Protein AF-A0A6C0C4C4-F1 (afdb_monomer_lite)

pLDDT: mean 86.29, std 7.11, range [59.06, 93.62]

Organism: NCBI:txid1070528

Radius of gyration: 16.56 Å; chains: 1; bounding box: 41×27×40 Å

Sequence (78 aa):
MTRIVLLTDENIVEGVIGMMFLAITSYILSRVISAPRSVILGMAFIISWYVRRIGSNLYLYGKKEYNISISPITYEIE

Secondary structure (DSSP, 8-state):
-EEEEEE-HHHHHHHHHHHHHHHHHHHHHHHH----HHHHHHHHHHHHHHHHHHHHHHHHHHHHHH---PPPEEEEE-

Structure (mmCIF, N/CA/C/O backbone):
data_AF-A0A6C0C4C4-F1
#
_entry.id   AF-A0A6C0C4C4-F1
#
loop_
_atom_site.group_PDB
_atom_site.id
_atom_site.type_symbol
_atom_site.label_atom_id
_atom_site.label_alt_id
_atom_site.label_comp_id
_atom_site.label_asym_id
_atom_site.label_entity_id
_atom_site.label_seq_id
_atom_site.pdbx_PDB_ins_code
_atom_site.Cartn_x
_atom_site.Cartn_y
_atom_site.Cartn_z
_atom_site.occupancy
_atom_site.B_iso_or_equiv
_atom_site.auth_seq_id
_atom_site.auth_comp_id
_atom_site.auth_asym_id
_atom_site.auth_atom_id
_atom_site.pdbx_PDB_model_num
ATOM 1 N N . MET A 1 1 ? -27.019 -14.769 16.892 1.00 59.06 1 MET A N 1
ATOM 2 C CA . MET A 1 1 ? -26.383 -13.559 16.335 1.00 59.06 1 MET A CA 1
ATOM 3 C C . MET A 1 1 ? -24.926 -13.473 16.744 1.00 59.06 1 MET A C 1
ATOM 5 O O . MET A 1 1 ? -24.609 -13.079 17.864 1.00 59.06 1 MET A O 1
ATOM 9 N N . THR A 1 2 ? -24.042 -13.859 15.830 1.00 70.00 2 THR A N 1
ATOM 10 C CA . THR A 1 2 ? -22.590 -13.717 15.994 1.00 70.00 2 THR A CA 1
ATOM 11 C C . THR A 1 2 ? -22.136 -12.558 15.115 1.00 70.00 2 THR A C 1
ATOM 13 O O . THR A 1 2 ? -22.321 -12.602 13.899 1.00 70.00 2 THR A O 1
ATOM 16 N N . ARG A 1 3 ? -21.564 -11.510 15.718 1.00 68.06 3 ARG A N 1
ATOM 17 C CA . ARG A 1 3 ? -21.010 -10.367 14.981 1.00 68.06 3 ARG A CA 1
ATOM 18 C C . ARG A 1 3 ? -19.577 -10.682 14.582 1.00 68.06 3 ARG A C 1
ATOM 20 O O . ARG A 1 3 ? -18.724 -10.871 15.446 1.00 68.06 3 ARG A O 1
ATOM 27 N N . ILE A 1 4 ? -19.309 -10.731 13.284 1.00 76.88 4 ILE A N 1
ATOM 28 C CA . ILE A 1 4 ? -17.988 -11.067 12.753 1.00 76.88 4 ILE A CA 1
ATOM 29 C C . ILE A 1 4 ? -17.384 -9.812 12.121 1.00 76.88 4 ILE A C 1
ATOM 31 O O . ILE A 1 4 ? -17.994 -9.154 11.275 1.00 76.88 4 ILE A O 1
ATOM 35 N N . VAL A 1 5 ? -16.175 -9.459 12.563 1.00 78.06 5 VAL A N 1
ATOM 36 C CA . VAL A 1 5 ? -15.401 -8.344 12.004 1.00 78.06 5 VAL A CA 1
ATOM 37 C C . VAL A 1 5 ? -14.753 -8.811 10.709 1.00 78.06 5 VAL A C 1
ATOM 39 O O . VAL A 1 5 ? -13.915 -9.708 10.725 1.00 78.06 5 VAL A O 1
ATOM 42 N N . LEU A 1 6 ? -15.163 -8.218 9.589 1.00 76.94 6 LEU A N 1
ATOM 43 C CA . LEU A 1 6 ? -14.691 -8.597 8.259 1.00 76.94 6 LEU A CA 1
ATOM 44 C C . LEU A 1 6 ? -13.429 -7.817 7.878 1.00 76.94 6 LEU A C 1
ATOM 46 O O . LEU A 1 6 ? -12.456 -8.389 7.397 1.00 76.94 6 LEU A O 1
ATOM 50 N N . LEU A 1 7 ? -13.440 -6.505 8.124 1.00 81.25 7 LEU A N 1
ATOM 51 C CA . LEU A 1 7 ? -12.307 -5.613 7.895 1.00 81.25 7 LEU A CA 1
ATOM 52 C C . LEU A 1 7 ? -12.185 -4.646 9.068 1.00 81.25 7 LEU A C 1
ATOM 54 O O . LEU A 1 7 ? -13.129 -3.918 9.389 1.00 81.25 7 LEU A O 1
ATOM 58 N N . THR A 1 8 ? -11.012 -4.640 9.694 1.00 84.12 8 THR A N 1
ATOM 59 C CA . THR A 1 8 ? -10.646 -3.620 10.676 1.00 84.12 8 THR A CA 1
ATOM 60 C C . THR A 1 8 ? -10.385 -2.291 9.974 1.00 84.12 8 THR A C 1
ATOM 62 O O . THR A 1 8 ? -10.119 -2.227 8.772 1.00 84.12 8 THR A O 1
ATOM 65 N N . ASP A 1 9 ? -10.449 -1.214 10.741 1.00 82.62 9 ASP A N 1
ATOM 66 C CA . ASP A 1 9 ? -10.123 0.132 10.288 1.00 82.62 9 ASP A CA 1
ATOM 67 C C . ASP A 1 9 ? -8.691 0.236 9.745 1.00 82.62 9 ASP A C 1
ATOM 69 O O . ASP A 1 9 ? -8.457 0.846 8.704 1.00 82.62 9 ASP A O 1
ATOM 73 N N . GLU A 1 10 ? -7.751 -0.445 10.396 1.00 81.31 10 GLU A N 1
ATOM 74 C CA . GLU A 1 10 ? -6.360 -0.555 9.956 1.00 81.31 10 GLU A CA 1
ATOM 75 C C . GLU A 1 10 ? -6.246 -1.203 8.573 1.00 81.31 10 GLU A C 1
ATOM 77 O O . GLU A 1 10 ? -5.583 -0.647 7.699 1.00 81.31 10 GLU A O 1
ATOM 82 N N . ASN A 1 11 ? -6.956 -2.309 8.326 1.00 85.75 11 ASN A N 1
ATOM 83 C CA . ASN A 1 11 ? -6.926 -2.997 7.033 1.00 85.75 11 ASN A CA 1
ATOM 84 C C . ASN A 1 11 ? -7.505 -2.124 5.910 1.00 85.75 11 ASN A C 1
ATOM 86 O O . ASN A 1 11 ? -7.023 -2.160 4.776 1.00 85.75 11 ASN A O 1
ATOM 90 N N . IL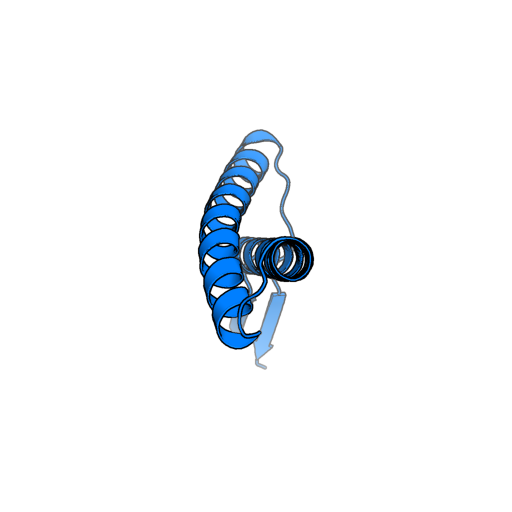E A 1 12 ? -8.536 -1.331 6.218 1.00 85.88 12 ILE A N 1
ATOM 91 C CA . ILE A 1 12 ? -9.149 -0.399 5.266 1.00 85.88 12 ILE A CA 1
ATOM 92 C C . ILE A 1 12 ? -8.146 0.696 4.895 1.00 85.88 12 ILE A C 1
ATOM 94 O O . ILE A 1 12 ? -7.909 0.939 3.711 1.00 85.88 12 ILE A O 1
ATOM 98 N N . VAL A 1 13 ? -7.519 1.326 5.891 1.00 86.44 13 VAL A N 1
ATOM 99 C CA . VAL A 1 13 ? -6.521 2.382 5.668 1.00 86.44 13 VAL A CA 1
ATOM 100 C C . VAL A 1 13 ? -5.315 1.842 4.912 1.00 86.44 13 VAL A C 1
ATOM 102 O O . VAL A 1 13 ? -4.873 2.448 3.935 1.00 86.44 13 VAL A O 1
ATOM 105 N N . GLU A 1 14 ? -4.812 0.678 5.317 1.00 86.69 14 GLU A N 1
ATOM 106 C CA . GLU A 1 14 ? -3.696 0.011 4.662 1.00 86.69 14 GLU A CA 1
ATOM 107 C C . GLU A 1 14 ? -4.019 -0.284 3.185 1.00 86.69 14 GLU A C 1
ATOM 109 O O . GLU A 1 14 ? -3.203 -0.018 2.297 1.00 86.69 14 GLU A O 1
ATOM 114 N N . GLY A 1 15 ? -5.235 -0.762 2.905 1.00 87.88 15 GLY A N 1
ATOM 115 C CA . GLY A 1 15 ? -5.727 -1.012 1.553 1.00 87.88 15 GLY A CA 1
ATOM 116 C C . GLY A 1 15 ? -5.810 0.254 0.697 1.00 87.88 15 GLY A C 1
ATOM 117 O O . GLY A 1 15 ? -5.314 0.260 -0.433 1.00 87.88 15 GLY A O 1
ATOM 118 N N . VAL A 1 16 ? -6.376 1.341 1.234 1.00 88.94 16 VAL A N 1
ATOM 119 C CA . VAL A 1 16 ? -6.522 2.627 0.524 1.00 88.94 16 VAL A CA 1
ATOM 120 C C . VAL A 1 16 ? -5.158 3.239 0.211 1.00 88.94 16 VAL A C 1
ATOM 122 O O . VAL A 1 16 ? -4.874 3.555 -0.948 1.00 88.94 16 VAL A O 1
ATOM 125 N N . ILE A 1 17 ? -4.284 3.348 1.216 1.00 89.38 17 ILE A N 1
ATOM 126 C CA . ILE A 1 17 ? -2.919 3.868 1.046 1.00 89.38 17 ILE A CA 1
ATOM 127 C C . ILE A 1 17 ? -2.161 2.995 0.045 1.00 89.38 17 ILE A C 1
ATOM 129 O O . ILE A 1 17 ? -1.546 3.500 -0.895 1.00 89.38 17 ILE A O 1
ATOM 133 N N . GLY A 1 18 ? -2.253 1.674 0.197 1.00 89.31 18 GLY A N 1
ATOM 134 C CA . GLY A 1 18 ? -1.612 0.718 -0.692 1.00 89.31 18 GLY A CA 1
ATOM 135 C C . GLY A 1 18 ? -2.010 0.903 -2.152 1.00 89.31 18 GLY A C 1
ATOM 136 O O . GLY A 1 18 ? -1.135 0.970 -3.017 1.00 89.31 18 GLY A O 1
ATOM 137 N N . MET A 1 19 ? -3.311 1.018 -2.427 1.00 91.75 19 MET A N 1
ATOM 138 C CA . MET A 1 19 ? -3.831 1.155 -3.786 1.00 91.75 19 MET A CA 1
ATOM 139 C C . MET A 1 19 ? -3.434 2.497 -4.416 1.00 91.75 19 MET A C 1
ATOM 141 O O . MET A 1 19 ? -2.939 2.518 -5.545 1.00 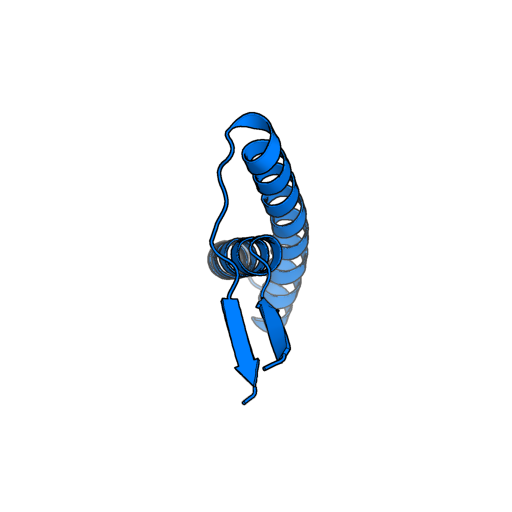91.75 19 MET A O 1
ATOM 145 N N . MET A 1 20 ? -3.563 3.604 -3.674 1.00 92.12 20 MET A N 1
ATOM 146 C CA . MET A 1 20 ? -3.174 4.935 -4.155 1.00 92.12 20 MET A CA 1
ATOM 147 C C . MET A 1 20 ? -1.687 5.003 -4.510 1.00 92.12 20 MET A C 1
ATOM 149 O O . MET A 1 20 ? -1.325 5.412 -5.615 1.00 92.12 20 MET A O 1
ATOM 153 N N . PHE A 1 21 ? -0.810 4.563 -3.604 1.00 91.50 21 PHE A N 1
ATOM 154 C CA . PHE A 1 21 ? 0.631 4.639 -3.833 1.00 91.50 21 PHE A CA 1
ATOM 155 C C . PHE A 1 21 ? 1.115 3.667 -4.902 1.00 91.50 21 PHE A C 1
ATOM 157 O O . PHE A 1 21 ? 2.052 3.995 -5.629 1.00 91.50 21 PHE A O 1
ATOM 164 N N . LEU A 1 22 ? 0.478 2.502 -5.049 1.00 93.25 22 LEU A N 1
ATOM 165 C CA . LEU A 1 22 ? 0.794 1.585 -6.141 1.00 93.25 22 LEU A CA 1
ATOM 166 C C . LEU A 1 22 ? 0.504 2.233 -7.499 1.00 93.25 22 LEU A C 1
ATOM 168 O O . LEU A 1 22 ? 1.356 2.184 -8.388 1.00 93.25 22 LEU A O 1
ATOM 172 N N . ALA A 1 23 ? -0.660 2.873 -7.648 1.00 92.19 23 ALA A N 1
ATOM 173 C CA . ALA A 1 23 ? -1.047 3.547 -8.883 1.00 92.19 23 ALA A CA 1
ATOM 174 C C . ALA A 1 23 ? -0.106 4.718 -9.210 1.00 92.19 23 ALA A C 1
ATOM 176 O O . ALA A 1 23 ? 0.433 4.787 -10.316 1.00 92.19 23 ALA A O 1
ATOM 177 N N . ILE A 1 24 ? 0.155 5.590 -8.229 1.00 93.38 24 ILE A N 1
ATOM 178 C CA . ILE A 1 24 ? 1.047 6.747 -8.386 1.00 93.38 24 ILE A CA 1
ATOM 179 C C . ILE A 1 24 ? 2.468 6.294 -8.736 1.00 93.38 24 ILE A C 1
ATOM 181 O O . ILE A 1 24 ? 3.054 6.781 -9.701 1.00 93.38 24 ILE A O 1
ATOM 185 N N . THR A 1 25 ? 3.017 5.329 -7.996 1.00 92.81 25 THR A N 1
ATOM 186 C CA . THR A 1 25 ? 4.393 4.862 -8.215 1.00 92.81 25 THR A CA 1
ATOM 187 C C . THR A 1 25 ? 4.529 4.162 -9.560 1.00 92.81 25 THR A C 1
ATOM 189 O O . THR A 1 25 ? 5.474 4.435 -10.293 1.00 92.81 25 THR A O 1
ATOM 192 N N . SER A 1 26 ? 3.564 3.315 -9.935 1.00 92.69 26 SER A N 1
ATOM 193 C CA . SER A 1 26 ? 3.560 2.664 -11.252 1.00 92.69 26 SER A CA 1
ATOM 194 C C . SER A 1 26 ? 3.531 3.695 -12.378 1.00 92.69 26 SER A C 1
ATOM 196 O O . SER A 1 26 ? 4.279 3.575 -13.347 1.00 92.69 26 SER A O 1
ATOM 198 N N . TYR A 1 27 ? 2.709 4.738 -12.234 1.00 93.25 27 TYR A N 1
ATOM 199 C CA . TYR A 1 27 ? 2.621 5.824 -13.204 1.00 93.25 27 TYR A CA 1
ATOM 200 C C . TYR A 1 27 ? 3.941 6.594 -13.331 1.00 93.25 27 TYR A C 1
ATOM 202 O O . TYR A 1 27 ? 4.430 6.779 -14.446 1.00 93.25 27 TYR A O 1
ATOM 210 N N . ILE A 1 28 ? 4.555 6.985 -12.212 1.00 93.62 28 ILE A N 1
ATOM 211 C CA . ILE A 1 28 ? 5.843 7.693 -12.208 1.00 93.62 28 ILE A CA 1
ATOM 212 C C . ILE A 1 28 ? 6.930 6.820 -12.840 1.00 93.62 28 ILE A C 1
ATOM 214 O O . ILE A 1 28 ? 7.597 7.253 -13.779 1.00 93.62 28 ILE A O 1
ATOM 218 N N . LEU A 1 29 ? 7.075 5.574 -12.384 1.00 93.38 29 LEU A N 1
ATOM 219 C CA . LEU A 1 29 ? 8.096 4.660 -12.894 1.00 93.38 29 LEU A CA 1
ATOM 220 C C . LEU A 1 29 ? 7.924 4.390 -14.389 1.00 93.38 29 LEU A C 1
ATOM 222 O O . LEU A 1 29 ? 8.919 4.347 -15.103 1.00 93.38 29 LEU A O 1
ATOM 226 N N . SER A 1 30 ? 6.685 4.298 -14.884 1.00 92.88 30 SER A N 1
ATOM 227 C CA . SER A 1 30 ? 6.416 4.114 -16.316 1.00 92.88 30 SER A CA 1
ATOM 228 C C . SER A 1 30 ? 6.859 5.285 -17.197 1.00 92.88 30 SER A C 1
ATOM 230 O O . SER A 1 30 ? 7.076 5.095 -18.391 1.00 92.88 30 SER A O 1
ATOM 232 N N . ARG A 1 31 ? 7.000 6.488 -16.624 1.00 92.38 31 ARG A N 1
ATOM 233 C CA . ARG A 1 31 ? 7.470 7.688 -17.331 1.00 92.38 31 ARG A CA 1
ATOM 234 C C . ARG A 1 31 ? 8.968 7.933 -17.183 1.00 92.38 31 ARG A C 1
ATOM 236 O O . ARG A 1 31 ? 9.538 8.643 -18.003 1.00 92.38 31 ARG A O 1
ATOM 243 N N . VAL A 1 32 ? 9.584 7.384 -16.140 1.00 93.25 32 VAL A N 1
ATOM 244 C CA . VAL A 1 32 ? 11.001 7.610 -15.817 1.00 93.25 32 VAL A CA 1
ATOM 245 C C . VAL A 1 32 ? 11.881 6.469 -16.323 1.00 93.25 32 VAL A C 1
ATOM 247 O O . VAL A 1 32 ? 12.987 6.710 -16.797 1.00 93.25 32 VAL A O 1
ATOM 250 N N . ILE A 1 33 ? 11.403 5.227 -16.235 1.00 90.88 33 ILE A N 1
ATOM 251 C CA . ILE A 1 33 ? 12.187 4.030 -16.535 1.00 90.88 33 ILE A CA 1
ATOM 252 C C . ILE A 1 33 ? 11.634 3.359 -17.791 1.00 90.88 33 ILE A C 1
ATOM 254 O O . ILE A 1 33 ? 10.472 2.960 -17.843 1.00 90.88 33 ILE A O 1
ATOM 258 N N . SER A 1 34 ? 12.496 3.158 -18.787 1.00 88.25 34 SER A N 1
ATOM 259 C CA . SER A 1 34 ? 12.198 2.276 -19.920 1.00 88.25 34 SER A CA 1
ATOM 260 C C . SER A 1 34 ? 12.466 0.824 -19.528 1.00 88.25 34 SER A C 1
ATOM 262 O O . SER A 1 34 ? 13.559 0.302 -19.728 1.00 88.25 34 SER A O 1
ATOM 264 N N . ALA A 1 35 ? 11.464 0.179 -18.934 1.00 91.62 35 ALA A N 1
ATOM 265 C CA . ALA A 1 35 ? 11.481 -1.239 -18.589 1.00 91.62 35 ALA A CA 1
ATOM 266 C C . ALA A 1 35 ? 10.152 -1.910 -18.988 1.00 91.62 35 ALA A C 1
ATOM 268 O O . ALA A 1 35 ? 9.144 -1.226 -19.190 1.00 91.62 35 ALA A O 1
ATOM 269 N N . PRO A 1 36 ? 10.108 -3.251 -19.096 1.00 93.56 36 PRO A N 1
ATOM 270 C CA . PRO A 1 36 ? 8.856 -3.969 -19.304 1.00 93.56 36 PRO A CA 1
ATOM 271 C C . PRO A 1 36 ? 7.835 -3.651 -18.204 1.00 93.56 36 PRO A C 1
ATOM 273 O O . PRO A 1 36 ? 8.188 -3.518 -17.030 1.00 93.56 36 PRO A O 1
ATOM 276 N N . ARG A 1 37 ? 6.545 -3.590 -18.565 1.00 89.25 37 ARG A N 1
ATOM 277 C CA . ARG A 1 37 ? 5.457 -3.239 -17.629 1.00 89.25 37 ARG A CA 1
ATOM 278 C C . ARG A 1 37 ? 5.422 -4.127 -16.380 1.00 89.25 37 ARG A C 1
ATOM 280 O O . ARG A 1 37 ? 5.115 -3.633 -15.302 1.00 89.25 37 ARG A O 1
ATOM 287 N N . SER A 1 38 ? 5.763 -5.409 -16.512 1.00 93.31 38 SER A N 1
ATOM 288 C CA . SER A 1 38 ? 5.850 -6.353 -15.389 1.00 93.31 38 SER A CA 1
ATOM 289 C C . SER A 1 38 ? 6.933 -5.972 -14.376 1.00 93.31 38 SER A C 1
ATOM 291 O O . SER A 1 38 ? 6.696 -6.045 -13.174 1.00 93.31 38 SER A O 1
ATOM 293 N N . VAL A 1 39 ? 8.095 -5.510 -14.847 1.00 92.81 39 VAL A N 1
ATOM 294 C CA . VAL A 1 39 ? 9.203 -5.061 -13.991 1.00 92.81 39 VAL A CA 1
ATOM 295 C C . VAL A 1 39 ? 8.824 -3.770 -13.268 1.00 92.81 39 VAL A C 1
ATOM 297 O O . VAL A 1 39 ? 9.020 -3.667 -12.060 1.00 92.81 39 VAL A O 1
ATOM 300 N N . ILE A 1 40 ? 8.207 -2.821 -13.979 1.00 92.94 40 ILE A N 1
ATOM 301 C CA . ILE A 1 40 ? 7.707 -1.566 -13.396 1.00 92.94 40 ILE A CA 1
ATOM 302 C C . ILE A 1 40 ? 6.681 -1.844 -12.294 1.00 92.94 40 ILE A C 1
ATOM 304 O O . ILE A 1 40 ? 6.770 -1.259 -11.217 1.00 92.94 40 ILE A O 1
ATOM 308 N N . LEU A 1 41 ? 5.739 -2.761 -12.534 1.00 92.25 41 LEU A N 1
ATOM 309 C CA . LEU A 1 41 ? 4.757 -3.179 -11.532 1.00 92.25 41 LEU A CA 1
ATOM 310 C C . LEU A 1 41 ? 5.422 -3.827 -10.313 1.00 92.25 41 LEU A C 1
ATOM 312 O O . LEU A 1 41 ? 5.048 -3.510 -9.187 1.00 92.25 41 LEU A O 1
ATOM 316 N N . GLY A 1 42 ? 6.427 -4.682 -10.518 1.00 92.94 42 GLY A N 1
ATOM 317 C CA . GLY A 1 42 ? 7.193 -5.282 -9.422 1.00 92.94 42 GLY A CA 1
ATOM 318 C C . GLY A 1 42 ? 7.909 -4.233 -8.567 1.00 92.94 42 GLY A C 1
ATOM 319 O O . GLY A 1 42 ? 7.795 -4.242 -7.342 1.00 92.94 42 GLY A O 1
ATOM 320 N N . MET A 1 43 ? 8.581 -3.273 -9.206 1.00 92.75 43 MET A N 1
ATOM 321 C CA . MET A 1 43 ? 9.235 -2.156 -8.515 1.00 92.75 43 MET A CA 1
ATOM 322 C C . MET A 1 43 ? 8.227 -1.280 -7.761 1.00 92.75 43 MET A C 1
ATOM 324 O O . MET A 1 43 ? 8.431 -0.961 -6.589 1.00 92.75 43 MET A O 1
ATOM 328 N N . ALA A 1 44 ? 7.113 -0.930 -8.408 1.00 93.06 44 ALA A N 1
ATOM 329 C CA . ALA A 1 44 ? 6.053 -0.137 -7.799 1.00 93.06 44 ALA A CA 1
ATOM 330 C C . ALA A 1 44 ? 5.417 -0.850 -6.602 1.00 93.06 44 ALA A C 1
ATOM 332 O O . ALA A 1 44 ? 5.089 -0.199 -5.612 1.00 93.06 44 ALA A O 1
ATOM 333 N N . PHE A 1 45 ? 5.272 -2.174 -6.669 1.00 92.50 45 PHE A N 1
ATOM 334 C CA . PHE A 1 45 ? 4.748 -2.978 -5.573 1.00 92.50 45 PHE A CA 1
ATOM 335 C C . PHE A 1 45 ? 5.667 -2.944 -4.351 1.00 92.50 45 PHE A C 1
ATOM 337 O O . PHE A 1 45 ? 5.187 -2.697 -3.246 1.00 92.50 45 PHE A O 1
ATOM 344 N N . ILE A 1 46 ? 6.979 -3.112 -4.544 1.00 92.75 46 ILE A N 1
ATOM 345 C CA . ILE A 1 46 ? 7.962 -3.048 -3.451 1.00 92.75 46 ILE A CA 1
ATOM 346 C C . ILE A 1 46 ? 7.930 -1.669 -2.783 1.00 92.75 46 ILE A C 1
ATOM 348 O O . ILE A 1 46 ? 7.832 -1.576 -1.561 1.00 92.75 46 ILE A O 1
ATOM 352 N N . ILE A 1 47 ? 7.954 -0.592 -3.571 1.00 90.75 47 ILE A N 1
ATOM 353 C CA . ILE A 1 47 ? 7.911 0.779 -3.041 1.00 90.75 47 ILE A CA 1
ATOM 354 C C . ILE A 1 47 ? 6.583 1.036 -2.313 1.00 90.75 47 ILE A C 1
ATOM 356 O O . ILE A 1 47 ? 6.583 1.510 -1.177 1.00 90.75 47 ILE A O 1
ATOM 360 N N . SER A 1 48 ? 5.454 0.674 -2.933 1.00 90.75 48 SER A N 1
ATOM 361 C CA . SER A 1 48 ? 4.120 0.795 -2.331 1.00 90.75 48 SER A CA 1
ATOM 362 C C . SER A 1 48 ? 4.038 0.051 -1.001 1.00 90.75 48 SER A C 1
ATOM 364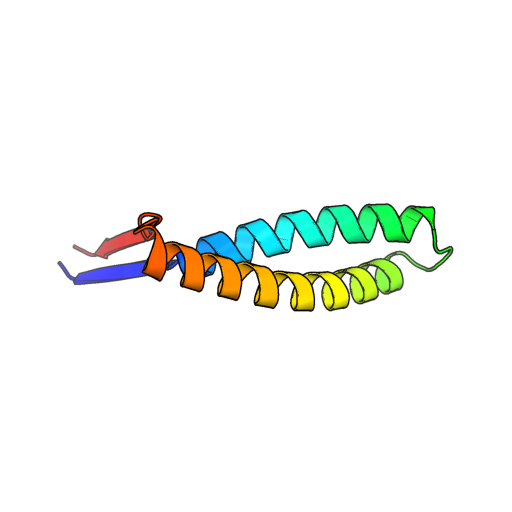 O O . SER A 1 48 ? 3.472 0.588 -0.054 1.00 90.75 48 SER A O 1
ATOM 366 N N . TRP A 1 49 ? 4.638 -1.138 -0.887 1.00 89.81 49 TRP A N 1
ATOM 367 C CA . TRP A 1 49 ? 4.644 -1.927 0.346 1.00 89.81 49 TRP A CA 1
ATOM 368 C C . TRP A 1 49 ? 5.320 -1.199 1.515 1.00 89.81 49 TRP A C 1
ATOM 370 O O . TRP A 1 49 ? 4.766 -1.153 2.615 1.00 89.81 49 TRP A O 1
ATOM 380 N N . TYR A 1 50 ? 6.473 -0.565 1.277 1.00 90.31 50 TYR A N 1
ATOM 381 C CA . TYR A 1 50 ? 7.142 0.245 2.301 1.00 90.31 50 TYR A CA 1
ATOM 382 C C . TYR A 1 50 ? 6.295 1.443 2.726 1.00 90.31 50 TYR A C 1
ATOM 384 O O . TYR A 1 50 ? 6.131 1.694 3.922 1.00 90.31 50 TYR A O 1
ATOM 392 N N . VAL A 1 51 ? 5.711 2.157 1.761 1.00 88.19 51 VAL A N 1
ATOM 393 C CA . VAL A 1 51 ? 4.841 3.302 2.058 1.00 88.19 51 VAL A CA 1
ATOM 394 C C . VAL A 1 51 ? 3.600 2.864 2.834 1.00 88.19 51 VAL A C 1
ATOM 396 O O . VAL A 1 51 ? 3.174 3.559 3.753 1.00 88.19 51 VAL A O 1
ATOM 399 N N . ARG A 1 52 ? 3.059 1.681 2.529 1.00 89.44 52 ARG A N 1
ATOM 400 C CA . ARG A 1 52 ? 1.910 1.100 3.224 1.00 89.44 52 ARG A CA 1
ATOM 401 C C . ARG A 1 52 ? 2.168 0.930 4.720 1.00 89.44 52 ARG A C 1
ATOM 403 O O . ARG A 1 52 ? 1.351 1.375 5.520 1.00 89.44 52 ARG A O 1
ATOM 410 N N . ARG A 1 53 ? 3.335 0.384 5.094 1.00 88.19 53 ARG A N 1
ATOM 411 C CA . ARG A 1 53 ? 3.748 0.253 6.504 1.00 88.19 53 ARG A CA 1
ATOM 412 C C . ARG A 1 53 ? 3.917 1.597 7.208 1.00 88.19 53 ARG A C 1
ATOM 414 O O . ARG A 1 53 ? 3.589 1.727 8.382 1.00 88.19 53 ARG A O 1
ATOM 421 N N . ILE A 1 54 ? 4.456 2.598 6.515 1.00 88.44 54 ILE A N 1
ATOM 422 C CA . ILE A 1 54 ? 4.600 3.943 7.090 1.00 88.44 54 ILE A CA 1
ATOM 423 C C . ILE A 1 54 ? 3.212 4.553 7.319 1.00 88.44 54 ILE A C 1
ATOM 425 O O . ILE A 1 54 ? 2.939 5.077 8.396 1.00 88.44 54 ILE A O 1
ATOM 429 N N . GLY A 1 55 ? 2.319 4.430 6.336 1.00 86.25 55 GLY A N 1
ATOM 430 C CA . GLY A 1 55 ? 0.945 4.916 6.411 1.00 86.25 55 GLY A CA 1
ATOM 431 C C . GLY A 1 55 ? 0.131 4.269 7.532 1.00 86.25 55 GLY A C 1
ATOM 432 O O . GLY A 1 55 ? -0.529 4.983 8.284 1.00 86.25 55 GLY A O 1
ATOM 433 N N . SER A 1 56 ? 0.220 2.945 7.701 1.00 86.56 56 SER A N 1
ATOM 434 C CA . SER A 1 56 ? -0.463 2.239 8.794 1.00 86.56 56 SER A CA 1
ATOM 435 C C . SER A 1 56 ? 0.051 2.687 10.164 1.00 86.56 56 SER A C 1
ATOM 437 O O . SER A 1 56 ? -0.740 2.925 11.072 1.00 86.56 56 SER A O 1
ATOM 439 N N . ASN A 1 57 ? 1.365 2.882 10.309 1.00 87.69 57 ASN A N 1
ATOM 440 C CA . ASN A 1 57 ? 1.957 3.362 11.557 1.00 87.69 57 ASN A CA 1
ATOM 441 C C . ASN A 1 57 ? 1.535 4.801 11.889 1.00 87.69 57 ASN A C 1
ATOM 443 O O . ASN A 1 57 ? 1.242 5.100 13.045 1.00 87.69 57 ASN A O 1
ATOM 447 N N . LEU A 1 58 ? 1.466 5.683 10.887 1.00 86.69 58 LEU A N 1
ATOM 448 C CA . LEU A 1 58 ? 0.961 7.048 11.062 1.00 86.69 58 LEU A CA 1
ATOM 449 C C . LEU A 1 58 ? -0.519 7.056 11.456 1.00 86.69 58 LEU A C 1
ATOM 451 O O . LEU A 1 58 ? -0.911 7.828 12.328 1.00 86.69 58 LEU A O 1
ATOM 455 N N . TYR A 1 59 ? -1.329 6.179 10.859 1.00 86.56 59 TYR A N 1
ATOM 456 C CA . TYR A 1 59 ? -2.732 6.028 11.237 1.00 86.56 59 TYR A CA 1
ATOM 457 C C . TYR A 1 59 ? -2.882 5.531 12.676 1.00 86.56 59 TYR A C 1
ATOM 459 O O .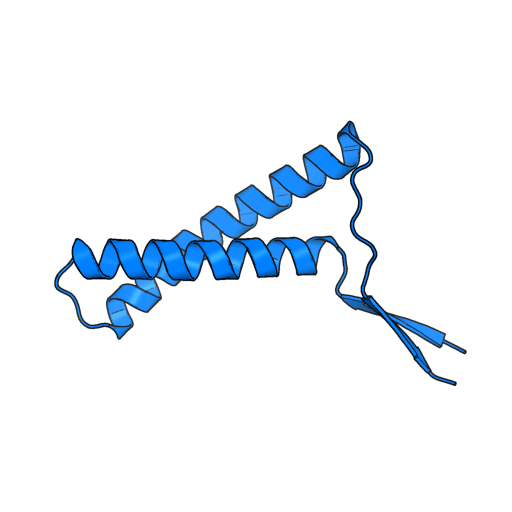 TYR A 1 59 ? -3.635 6.123 13.441 1.00 86.56 59 TYR A O 1
ATOM 467 N N . LEU A 1 60 ? -2.123 4.509 13.079 1.00 86.38 60 LEU A N 1
ATOM 468 C CA . LEU A 1 60 ? -2.111 4.011 14.459 1.00 86.38 60 LEU A CA 1
ATOM 469 C C . LEU A 1 60 ? -1.719 5.100 15.462 1.00 86.38 60 LEU A C 1
ATOM 471 O O . LEU A 1 60 ? -2.343 5.232 16.516 1.00 86.38 60 LEU A O 1
ATOM 475 N N . TYR A 1 61 ? -0.711 5.903 15.121 1.00 86.44 61 TYR A N 1
ATOM 476 C CA . TYR A 1 61 ? -0.320 7.057 15.921 1.00 86.44 61 TYR A CA 1
ATOM 477 C C . TYR A 1 61 ? -1.461 8.080 16.018 1.00 86.44 61 TYR A C 1
ATOM 479 O O . TYR A 1 61 ? -1.836 8.477 17.118 1.00 86.44 61 TYR A O 1
ATOM 487 N N . GLY A 1 62 ? -2.082 8.444 14.892 1.00 84.00 62 GLY A N 1
ATOM 488 C CA . GLY A 1 62 ? -3.186 9.404 14.864 1.00 84.00 62 GLY A CA 1
ATOM 489 C C . GLY A 1 62 ? -4.452 8.915 15.574 1.00 84.00 62 GLY A C 1
ATOM 490 O O . GLY A 1 62 ? -5.126 9.694 16.244 1.00 84.00 62 GLY A O 1
ATOM 491 N N . LYS A 1 63 ? -4.745 7.616 15.502 1.00 84.44 63 LYS A N 1
ATOM 492 C CA . LYS A 1 63 ? -5.831 6.964 16.241 1.00 84.44 63 LYS A CA 1
ATOM 493 C C . LYS A 1 63 ? -5.618 7.072 17.746 1.00 84.44 63 LYS A C 1
ATOM 495 O O . LYS A 1 63 ? -6.561 7.364 18.474 1.00 84.44 63 LYS A O 1
ATOM 500 N N . LYS A 1 64 ? -4.379 6.885 18.208 1.00 84.69 64 LYS A N 1
ATOM 501 C CA . LYS A 1 64 ? -4.022 6.988 19.627 1.00 84.69 64 LYS A CA 1
ATOM 502 C C . LYS A 1 64 ? -4.036 8.432 20.136 1.00 84.69 64 LYS A C 1
ATOM 504 O O . LYS A 1 64 ? -4.524 8.668 21.235 1.00 84.69 64 LYS A O 1
ATOM 509 N N . GLU A 1 65 ? -3.506 9.367 19.354 1.00 89.25 65 GLU A N 1
ATOM 510 C CA . GLU A 1 65 ? -3.293 10.752 19.791 1.00 89.25 65 GLU A CA 1
ATOM 511 C C . GLU A 1 65 ? -4.530 11.643 19.588 1.00 89.25 65 GLU A C 1
ATOM 513 O O . GLU A 1 65 ? -4.844 12.481 20.427 1.00 89.25 65 GLU A O 1
ATOM 518 N N . TYR A 1 66 ? -5.267 11.444 18.490 1.00 83.88 66 TYR A N 1
ATOM 519 C CA . TYR A 1 66 ? -6.380 12.310 18.079 1.00 83.88 66 TYR A CA 1
ATOM 520 C C . TYR A 1 66 ? -7.747 11.616 18.119 1.00 83.88 66 TYR A C 1
ATOM 522 O O . TYR A 1 66 ? -8.746 12.214 17.723 1.00 83.88 66 TYR A O 1
ATOM 530 N N . ASN A 1 67 ? -7.811 10.363 18.587 1.00 79.81 67 ASN A N 1
ATOM 531 C CA . ASN A 1 67 ? -9.039 9.563 18.680 1.00 79.81 67 ASN A CA 1
ATOM 532 C C . ASN A 1 67 ? -9.781 9.409 17.333 1.00 79.81 67 ASN A C 1
ATOM 534 O O . ASN A 1 67 ? -11.000 9.238 17.273 1.00 79.81 67 ASN A O 1
ATOM 538 N N . ILE A 1 68 ? -9.031 9.488 16.229 1.00 74.50 68 ILE A N 1
ATOM 539 C CA . ILE A 1 68 ? -9.539 9.300 14.871 1.00 74.50 68 ILE A CA 1
ATOM 540 C C . ILE A 1 68 ? -9.679 7.796 14.643 1.00 74.50 68 ILE A C 1
ATOM 542 O O . ILE A 1 68 ? -8.682 7.080 14.583 1.00 74.50 68 ILE A O 1
ATOM 546 N N . SER A 1 69 ? -10.911 7.309 14.508 1.00 76.50 69 SER A N 1
ATOM 547 C CA . SER A 1 69 ? -11.179 5.914 14.155 1.00 76.50 69 SER A CA 1
ATOM 548 C C . SER A 1 69 ? -12.133 5.831 12.974 1.00 76.50 69 SER A C 1
ATOM 550 O O . SER A 1 69 ? -13.080 6.611 12.856 1.00 76.50 69 SER A O 1
ATOM 552 N N . ILE A 1 70 ? -11.869 4.881 12.083 1.00 78.81 70 ILE A N 1
ATOM 553 C CA . ILE A 1 70 ? -12.795 4.512 11.016 1.00 78.81 70 ILE A CA 1
ATOM 554 C C . ILE A 1 70 ? -13.659 3.362 11.533 1.00 78.81 70 ILE A C 1
ATOM 556 O O . ILE A 1 70 ? -13.190 2.492 12.264 1.00 78.81 70 ILE A O 1
ATOM 560 N N . SER A 1 71 ? -14.943 3.365 11.182 1.00 79.88 71 SER A N 1
ATOM 561 C CA . SER A 1 71 ? -15.835 2.276 11.582 1.00 79.88 71 SER A CA 1
ATOM 562 C C . SER A 1 71 ? -15.432 0.977 10.871 1.00 79.88 71 SER A C 1
ATOM 564 O O . SER A 1 71 ? -15.334 0.978 9.641 1.00 79.88 71 SER A O 1
ATOM 566 N N . PRO A 1 72 ? -15.200 -0.128 11.605 1.00 80.19 72 PRO A N 1
ATOM 567 C CA . PRO A 1 72 ? -14.883 -1.410 10.993 1.00 80.19 72 PRO A CA 1
ATOM 568 C C . PRO A 1 72 ? -16.095 -1.949 10.230 1.00 80.19 72 PRO A C 1
ATOM 570 O O . PRO A 1 72 ? -17.245 -1.712 10.606 1.00 80.19 72 PRO A O 1
ATOM 573 N N . ILE A 1 73 ? -15.840 -2.726 9.180 1.00 80.81 73 ILE A N 1
ATOM 574 C CA . ILE A 1 73 ? -16.902 -3.406 8.438 1.00 80.81 73 ILE A CA 1
ATOM 575 C C . ILE A 1 73 ? -17.195 -4.718 9.162 1.00 80.81 73 ILE A C 1
ATOM 577 O O . ILE A 1 73 ? -16.341 -5.605 9.244 1.00 80.81 73 ILE A O 1
ATOM 581 N N . THR A 1 74 ? -18.405 -4.837 9.704 1.00 84.62 74 THR A N 1
ATOM 582 C CA . THR A 1 74 ? -18.879 -6.032 10.415 1.00 84.62 74 THR A CA 1
ATOM 583 C C . THR A 1 74 ? -20.097 -6.612 9.718 1.00 84.62 74 THR A C 1
ATOM 585 O O . THR A 1 74 ? -20.925 -5.845 9.233 1.00 84.62 74 THR A O 1
ATOM 588 N N . TYR A 1 75 ? -20.240 -7.935 9.725 1.00 79.19 75 TYR A N 1
ATOM 589 C CA . TYR A 1 75 ? -21.474 -8.599 9.311 1.00 79.19 75 TYR A CA 1
ATOM 590 C C . TYR A 1 75 ? -22.060 -9.403 10.469 1.00 79.19 75 TYR A C 1
ATOM 592 O O . TYR A 1 75 ? -21.338 -9.873 11.355 1.00 79.19 75 TYR A O 1
ATOM 600 N N . GLU A 1 76 ? -23.380 -9.526 10.468 1.00 80.62 76 GLU A N 1
ATOM 601 C CA . GLU A 1 76 ? -24.123 -10.325 11.432 1.00 80.62 76 GLU A CA 1
ATOM 602 C C . GLU A 1 76 ? -24.621 -11.577 10.714 1.00 80.62 76 GLU A C 1
ATOM 604 O O . GLU A 1 76 ? -25.212 -11.484 9.638 1.00 80.62 76 GLU A O 1
ATOM 609 N N . ILE A 1 77 ? -24.328 -12.748 11.280 1.00 75.25 77 ILE A N 1
ATOM 610 C CA . ILE A 1 77 ? -24.984 -13.996 10.883 1.00 75.25 77 ILE A CA 1
ATOM 611 C C . ILE A 1 77 ? -26.141 -14.203 11.858 1.00 75.25 77 ILE A C 1
ATOM 613 O O . ILE A 1 77 ? -25.908 -14.257 13.078 1.00 75.25 77 ILE A O 1
ATOM 617 N N . GLU A 1 78 ? -27.361 -14.270 11.319 1.00 66.19 78 GLU A N 1
ATOM 618 C CA . GLU A 1 78 ? -28.554 -14.716 12.051 1.00 66.19 78 GLU A CA 1
ATOM 619 C C . GLU A 1 78 ? -28.421 -16.178 12.481 1.00 66.19 78 GLU A C 1
ATOM 621 O O . GLU A 1 78 ? -28.147 -17.040 11.614 1.00 66.19 78 GLU A O 1
#

Foldseek 3Di:
DDKAFPFAQLRVQLVVLLVVQLVVQLVVCVVVDPDPSVVSSVVSNVVSVVRSVVRSVVVVVCCVPVVDGDDTDIDDDD

=== Feature glossary ===
Legend for the data blocks above and below:

— What the protein is —

Sequence gives the chain of amino acids in standard one-letter code (A=alanine, C=cysteine, …, Y=tyrosine), read N→C. It is the only feature that is directly encoded by the gene; all structural features are derived from the folded form of this sequence.

The annotation block draws on four external resources. InterPro: which protein families and domains the sequence belongs to. GO: standardized terms for what the protein does, what process it participates in, and where in the cell it acts. CATH: which structural fold it has in the CATH hierarchy. Organism: the species of origin.

— Where its atoms are —

Atomic coordinates in PDBx/mmCIF format — the same representation the Protein Data Bank distributes. Each line of the _atom_site loop places one backbone atom in Cartesian space (units: ångströms, origin: arbitrary).

Six rendered views show the 3D structure fr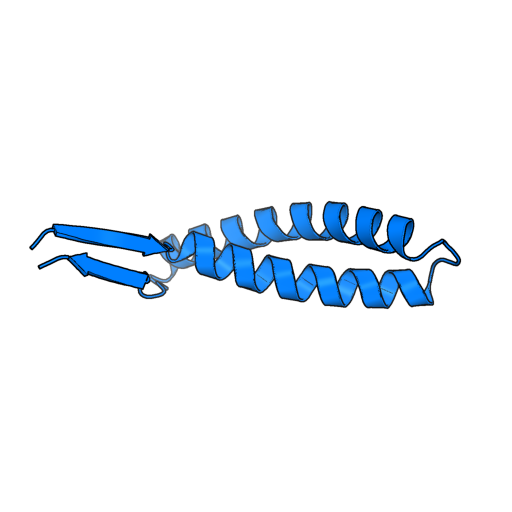om the faces of a cube — i.e. along ±x, ±y, ±z. Rendering representation is drawn randomly per protein from cartoon (secondary-structure ribbons), sticks (backbone bonds), or molecular surface; coloring is either N→C rainbow (blue at the N-terminus through red at the C-terminus) or one color per chain.

— Local backbone conformation —

DSSP 8-state secondary structure assigns each residue one of H (α-helix), G (3₁₀-helix), I (π-helix), E (extended β-strand), B (isolated β-bridge), T (hydrogen-bonded turn), S (bend), or '-' (coil). The assignment is computed from backbone hydrogen-bond geometry via the Kabsch–Sander algorithm.

P-SEA three-state annotation labels each residue as helix, strand, or coil based purely on the geometry of the Cα trace. It serves as a fallback when the full backbone (and thus DSSP) is unavailable.

φ (phi) and ψ (psi) are the two rotatable backbone dihedrals per residue: φ is the C(i-1)–N–Cα–C torsion, ψ is the N–Cα–C–N(i+1) torsion, both in degrees on (−180°, 180°]. α-helical residues cluster near (−60°, −45°); β-strand residues near (−120°, +130°). A Ramachandran plot is simply a scatter of (φ, ψ) for every residue.

— Global shape and packing —

Radius of gyration (Rg) is the root-mean-square distance of Cα atoms from their centroid — a single number for overall size and compactness. A globular domain of N residues has Rg ≈ 2.2·N^0.38 Å; an extended or disordered chain has a much larger Rg. The Cα contact count is the number of residue pairs whose Cα atoms are within 8 Å and are more than four positions apart in sequence — a standard proxy for tertiary packing density. The bounding box is the smallest axis-aligned box enclosing all Cα atoms.

Accessible surface area quantifies burial. A residue with SASA near zero is packed into the hydrophobic core; one with SASA >100 Å² sits on the surface. Computed here via the Shrake–Rupley numerical algorithm with a 1.4 Å probe.

The contact map is a binary N×N matrix image: pixel (i, j) is dark where Cα_i and Cα_j are within 8 Å and |i−j|>4. Because the |i−j|>4 filter removes local helical contacts, off-diagonal stripes parallel to the main diagonal indicate parallel β-sheets; stripes perpendicular to it indicate antiparallel β-sheets. The Ramachandran plot scatters every residue's (φ, ψ) pair against the sterically allowed regions. The PAE heatmap renders the predicted-aligned-error matrix.

— Structural neighborhood —

A 3Di character summarizes, for each residue, the relative orientation of the Cα frame of its nearest spatial neighbor. Because it encodes fold topology rather than chemistry, 3Di alignments detect remote structural similarity that sequence alignment misses.

Structural nearest neighbors (via Foldseek easy-search vs the PDB). Reported per hit: target PDB id, E-value, and alignment TM-score. A TM-score above ~0.5 is the conventional threshold for 'same fold'.

— Confidence and disorder —

For AlphaFold models, the B-factor field carries pLDDT — the model's own estimate of local accuracy on a 0–100 scale. Regions with pLDDT<50 should be treated as essentially unmodeled; they often correspond to intrinsically disordered segments.

B-factor (Debye–Waller factor) reflects atomic displacement in the crystal lattice. It is an experimental observable (units Å²), not a prediction; low values mean the atom is pinned down, high values mean it moves or is heterogeneo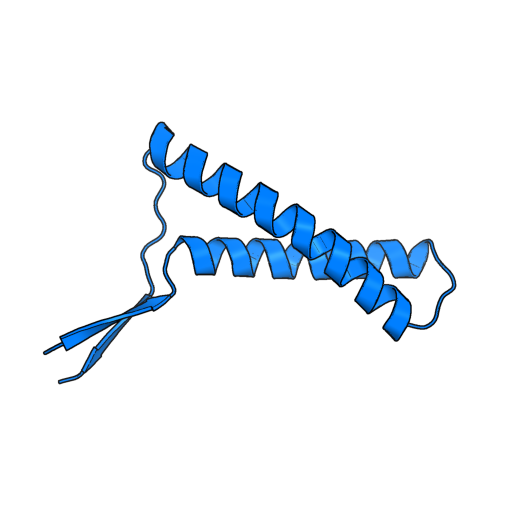us across the crystal.

Predicted Aligned Error (PAE) is an AlphaFold confidence matrix: entry (i, j) is the expected error in the position of residue j, in ångströms, when the prediction is superimposed on the true structure at residue i. Low PAE within a block of residues means that block is internally rigid and well-predicted; high PAE between two blocks means their relative placement is uncertain even if each block individually is confident.